Protein AF-A0AAD4KS57-F1 (afdb_monomer_lite)

Foldseek 3Di:
DVVVVCCVPVVVVLVVLCVVDPALSLQSSLQVVLVVLVCQQPLLVQCVVVCVPPHDVVSVVVVVVVVVVVVVVVVVPDDPPPPPPPPPDPVVVPPPVLVVDPVSVVVVVVVVVVVVVVVVCLVCVLVVVCVVDVPDPCSSCPSSVVSVVSSVCSNVVSVVVSVVVD

InterPro domains:
  IPR011701 Major facilitator superfamily [PF07690] (2-163)
  IPR036259 MFS transporter superfamily [G3DSA:1.20.1250.20] (1-165)
  IPR036259 MFS transporter superfamily [SSF103473] (2-162)
  IPR050327 Proton-linked Monocarboxylate Transporter [PTHR11360] (2-163)

Secondary structure (DSSP, 8-state):
-HHHHHHHHHHHHHHHHHHH-SSSHHHHHHHHHHHHHHHHHHHHHHHHHHHHHH-HHHHHHHHHHHHHHHHHHHHHH------------GGGG--GGGGG-HHHHHHHHHHHHHHHHHHHHHHHHHHHHHHH-TT-TTHHHHHHHHHHHHHHHHHHHHHHHHHTT-

Structure (mmCIF, N/CA/C/O backbone):
data_AF-A0AAD4KS57-F1
#
_entry.id   AF-A0AAD4KS57-F1
#
loop_
_atom_site.group_PDB
_atom_site.id
_atom_site.type_symbol
_atom_site.label_atom_id
_atom_site.label_alt_id
_atom_site.label_comp_id
_atom_site.label_asym_id
_atom_site.label_entity_id
_atom_site.label_seq_id
_atom_site.pdbx_PDB_ins_code
_atom_site.Cartn_x
_atom_site.Cartn_y
_atom_site.Cartn_z
_atom_site.occupancy
_atom_site.B_iso_or_equiv
_atom_site.auth_seq_id
_atom_site.auth_comp_id
_atom_site.auth_asym_id
_atom_site.auth_atom_id
_atom_site.pdbx_PDB_model_num
ATOM 1 N N . MET A 1 1 ? 14.702 -1.632 7.071 1.00 52.94 1 MET A N 1
ATOM 2 C CA . MET A 1 1 ? 14.379 -0.189 7.186 1.00 52.94 1 MET A CA 1
ATOM 3 C C . MET A 1 1 ? 13.018 0.159 6.581 1.00 52.94 1 MET A C 1
ATOM 5 O O . MET A 1 1 ? 12.214 0.732 7.298 1.00 52.94 1 MET A O 1
ATOM 9 N N . LEU A 1 2 ? 12.698 -0.265 5.347 1.00 64.88 2 LEU A N 1
ATOM 10 C CA . LEU A 1 2 ? 11.391 0.003 4.708 1.00 64.88 2 LEU A CA 1
ATOM 11 C C . LEU A 1 2 ? 10.165 -0.539 5.476 1.00 64.88 2 LEU A C 1
ATOM 13 O O . LEU A 1 2 ? 9.140 0.131 5.559 1.00 64.88 2 LEU A O 1
ATOM 17 N N . GLY A 1 3 ? 10.264 -1.726 6.084 1.00 67.38 3 GLY A N 1
ATOM 18 C CA . GLY A 1 3 ? 9.147 -2.303 6.847 1.00 67.38 3 GLY A CA 1
ATOM 19 C C . GLY A 1 3 ? 8.769 -1.477 8.082 1.00 67.38 3 GLY A C 1
ATOM 20 O O . GLY A 1 3 ? 7.591 -1.271 8.357 1.00 67.38 3 GLY A O 1
ATOM 21 N N . LEU A 1 4 ? 9.770 -0.930 8.780 1.00 69.38 4 LEU A N 1
ATOM 22 C CA . LEU A 1 4 ? 9.554 -0.120 9.979 1.00 69.38 4 LEU A CA 1
ATOM 23 C C . LEU A 1 4 ? 8.914 1.232 9.629 1.00 69.38 4 LEU A C 1
ATOM 25 O O . LEU A 1 4 ? 8.012 1.685 10.324 1.00 69.38 4 LEU A O 1
ATOM 29 N N . THR A 1 5 ? 9.316 1.844 8.510 1.00 69.25 5 THR A N 1
ATOM 30 C CA . THR A 1 5 ? 8.716 3.101 8.034 1.00 69.25 5 THR A CA 1
ATOM 31 C C . THR A 1 5 ? 7.260 2.932 7.607 1.00 69.25 5 THR A C 1
ATOM 33 O O . THR A 1 5 ? 6.439 3.799 7.900 1.00 69.25 5 THR A O 1
ATOM 36 N N . VAL A 1 6 ? 6.909 1.814 6.961 1.00 70.81 6 VAL A N 1
ATOM 37 C CA . VAL A 1 6 ? 5.517 1.546 6.562 1.00 70.81 6 VAL A CA 1
ATOM 38 C C . VAL A 1 6 ? 4.652 1.269 7.792 1.00 70.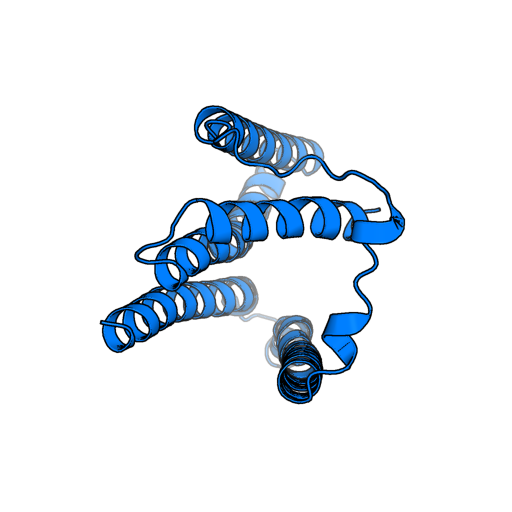81 6 VAL A C 1
ATOM 40 O O . VAL A 1 6 ? 3.579 1.857 7.918 1.00 70.81 6 VAL A O 1
ATOM 43 N N . ALA A 1 7 ? 5.135 0.456 8.737 1.00 68.94 7 ALA A N 1
ATOM 44 C CA . ALA A 1 7 ? 4.408 0.160 9.970 1.00 68.94 7 ALA A CA 1
ATOM 45 C C . ALA A 1 7 ? 4.148 1.428 10.803 1.00 68.94 7 ALA A C 1
ATOM 47 O O . ALA A 1 7 ? 3.007 1.710 11.172 1.00 68.94 7 ALA A O 1
ATOM 48 N N . CYS A 1 8 ? 5.184 2.240 11.031 1.00 70.69 8 CYS A N 1
ATOM 49 C CA . CYS A 1 8 ? 5.063 3.474 11.805 1.00 70.69 8 CYS A CA 1
ATOM 50 C C . CYS A 1 8 ? 4.265 4.570 11.085 1.00 70.69 8 CYS A C 1
ATOM 52 O O . CYS A 1 8 ? 3.762 5.466 11.750 1.00 70.69 8 CYS A O 1
ATOM 54 N N . GLY A 1 9 ? 4.140 4.529 9.754 1.00 68.94 9 GLY A N 1
ATOM 55 C CA . GLY A 1 9 ? 3.383 5.522 8.987 1.00 68.94 9 GLY A CA 1
ATOM 56 C C . GLY A 1 9 ? 1.899 5.180 8.834 1.00 68.94 9 GLY A C 1
ATOM 57 O O . GLY A 1 9 ? 1.035 6.031 9.042 1.00 68.94 9 GLY A O 1
ATOM 58 N N . VAL A 1 10 ? 1.588 3.929 8.489 1.00 72.00 10 VAL A N 1
ATOM 59 C CA . VAL A 1 10 ? 0.218 3.503 8.152 1.00 72.00 10 VAL A CA 1
ATOM 60 C C . VAL A 1 10 ? -0.641 3.317 9.405 1.00 72.00 10 VAL A C 1
ATOM 62 O O . VAL A 1 10 ? -1.812 3.703 9.419 1.00 72.00 10 VAL A O 1
ATOM 65 N N . GLN A 1 11 ? -0.064 2.787 10.486 1.00 70.50 11 GLN A N 1
ATOM 66 C CA . GLN A 1 11 ? -0.797 2.512 11.724 1.00 70.50 11 GLN A CA 1
ATOM 67 C C . GLN A 1 11 ? -1.378 3.773 12.404 1.00 70.50 11 GLN A C 1
ATOM 69 O O . GLN A 1 11 ? -2.568 3.769 12.750 1.00 70.50 11 GLN A O 1
ATOM 74 N N . PRO A 1 12 ? -0.625 4.880 12.589 1.00 69.00 12 PRO A N 1
ATOM 75 C CA . PRO A 1 12 ? -1.198 6.100 13.153 1.00 69.00 12 PRO A CA 1
ATOM 76 C C . PRO A 1 12 ? -2.219 6.747 12.212 1.00 69.00 12 PRO A C 1
ATOM 78 O O . PRO A 1 12 ? -3.224 7.274 12.681 1.00 69.00 12 PRO A O 1
ATOM 81 N N . ALA A 1 13 ? -2.027 6.660 10.892 1.00 68.38 13 ALA A N 1
ATOM 82 C CA . ALA A 1 13 ? -2.973 7.223 9.931 1.00 68.38 13 ALA A CA 1
ATOM 83 C C . ALA A 1 13 ? -4.363 6.572 10.059 1.00 68.38 13 ALA A C 1
ATOM 85 O O . ALA A 1 13 ? -5.365 7.273 10.209 1.00 68.38 13 ALA A O 1
ATOM 86 N N . LEU A 1 14 ? -4.423 5.235 10.093 1.00 67.25 14 LEU A N 1
ATOM 87 C CA . LEU A 1 14 ? -5.681 4.494 10.247 1.00 67.25 14 LEU A CA 1
ATOM 88 C C . LEU A 1 14 ? -6.358 4.759 11.600 1.00 67.25 14 LEU A C 1
ATOM 90 O O . LEU A 1 14 ? -7.579 4.922 11.671 1.00 67.25 14 LEU A O 1
ATOM 94 N N . THR A 1 15 ? -5.577 4.855 12.679 1.00 66.75 15 THR A N 1
ATOM 95 C CA . THR A 1 15 ? -6.123 5.108 14.023 1.00 66.75 15 THR A CA 1
ATOM 96 C C . THR A 1 15 ? -6.659 6.530 14.191 1.00 66.75 15 THR A C 1
ATOM 98 O O . THR A 1 15 ? -7.679 6.715 14.862 1.00 66.75 15 THR A O 1
ATOM 101 N N . ILE A 1 16 ? -6.045 7.534 13.557 1.00 70.12 16 ILE A N 1
ATOM 102 C CA . ILE A 1 16 ? -6.550 8.916 13.562 1.00 70.12 16 ILE A CA 1
ATOM 103 C C . ILE A 1 16 ? -7.897 9.002 12.831 1.00 70.12 16 ILE A C 1
ATOM 105 O O . ILE A 1 16 ? -8.818 9.639 13.339 1.00 70.12 16 ILE A O 1
ATOM 109 N N . ILE A 1 17 ? -8.062 8.313 11.698 1.00 65.75 17 ILE A N 1
ATOM 110 C CA . ILE A 1 17 ? -9.316 8.324 10.919 1.00 65.75 17 ILE A CA 1
ATOM 111 C C . ILE A 1 17 ? -10.466 7.697 11.707 1.00 65.75 17 ILE A C 1
ATOM 113 O O . ILE A 1 17 ? -11.543 8.292 11.795 1.00 65.75 17 ILE A O 1
ATOM 117 N N . GLY A 1 18 ? -10.227 6.546 12.346 1.00 61.31 18 GLY A N 1
ATOM 118 C CA . GLY A 1 18 ? -11.232 5.894 13.194 1.00 61.31 18 GLY A CA 1
ATOM 119 C C . GLY A 1 18 ? -11.665 6.747 14.397 1.00 61.31 18 GLY A C 1
ATOM 120 O O . GLY A 1 18 ? -12.790 6.615 14.891 1.00 61.31 18 GLY A O 1
ATOM 121 N N . ARG A 1 19 ? -10.793 7.655 14.859 1.00 65.19 19 ARG A N 1
ATOM 122 C CA . ARG A 1 19 ? -11.099 8.620 15.926 1.00 65.19 19 ARG A CA 1
ATOM 123 C C . ARG A 1 19 ? -11.823 9.864 15.410 1.00 65.19 19 ARG A C 1
ATOM 125 O O . ARG A 1 19 ? -12.745 10.323 16.083 1.00 65.19 19 ARG A O 1
ATOM 132 N N . LEU A 1 20 ? -11.414 10.402 14.259 1.00 65.94 20 LEU A N 1
ATOM 133 C CA . LEU A 1 20 ? -11.906 11.677 13.730 1.00 65.94 20 LEU A CA 1
ATOM 134 C C . LEU A 1 20 ? -13.325 11.568 13.158 1.00 65.94 20 LEU A C 1
ATOM 136 O O . LEU A 1 20 ? -14.140 12.464 13.365 1.00 65.94 20 LEU A O 1
ATOM 140 N N . PHE A 1 21 ? -13.647 10.456 12.499 1.00 63.34 21 PHE A N 1
ATOM 141 C CA . PHE A 1 21 ? -14.980 10.211 11.955 1.00 63.34 21 PHE A CA 1
ATOM 142 C C . PHE A 1 21 ? -15.735 9.271 12.899 1.00 63.34 21 PHE A C 1
ATOM 144 O O . PHE A 1 21 ? -15.323 8.136 13.105 1.00 63.34 21 PHE A O 1
ATOM 151 N N . LYS A 1 22 ? -16.817 9.738 13.538 1.00 62.41 22 LYS A N 1
ATOM 152 C CA . LYS A 1 22 ? -17.744 8.871 14.301 1.00 62.41 22 LYS A CA 1
ATOM 153 C C . LYS A 1 22 ? -18.892 8.359 13.430 1.00 62.41 22 LYS A C 1
ATOM 155 O O . LYS A 1 22 ? -19.279 7.206 13.566 1.00 62.41 22 LYS A O 1
ATOM 160 N N . HIS A 1 23 ? -19.361 9.195 12.508 1.00 58.16 23 HIS A N 1
ATOM 161 C CA . HIS A 1 23 ? -20.331 8.864 11.468 1.00 58.16 23 HIS A CA 1
ATOM 162 C C . HIS A 1 23 ? -19.567 8.525 10.177 1.00 58.16 23 HIS A C 1
ATOM 164 O O . HIS A 1 23 ? -18.615 9.233 9.842 1.00 58.16 23 HIS A O 1
ATOM 170 N N . ARG A 1 24 ? -19.949 7.466 9.455 1.00 70.06 24 ARG A N 1
ATOM 171 C CA . ARG A 1 24 ? -19.304 7.048 8.192 1.00 70.06 24 ARG A CA 1
ATOM 172 C C . ARG A 1 24 ? -17.861 6.535 8.286 1.00 70.06 24 ARG A C 1
ATOM 174 O O . ARG A 1 24 ? -17.038 6.741 7.393 1.00 70.06 24 ARG A O 1
ATOM 181 N N . ARG A 1 25 ? -17.541 5.834 9.380 1.00 71.38 25 ARG A N 1
ATOM 182 C CA . ARG A 1 25 ? -16.194 5.302 9.695 1.00 71.38 25 ARG A CA 1
ATOM 183 C C . ARG A 1 25 ? -15.632 4.353 8.643 1.00 71.38 25 ARG A C 1
ATOM 185 O O . ARG A 1 25 ? -14.450 4.447 8.302 1.00 71.38 25 ARG A O 1
ATOM 192 N N . ALA A 1 26 ? -16.470 3.440 8.153 1.00 71.94 26 ALA A N 1
ATOM 193 C CA . ALA A 1 26 ? -16.066 2.435 7.175 1.00 71.94 26 ALA A CA 1
ATOM 194 C C . ALA A 1 26 ? -15.717 3.091 5.830 1.00 71.94 26 ALA A C 1
ATOM 196 O O . ALA A 1 26 ? -14.680 2.783 5.246 1.00 71.94 26 ALA A O 1
ATOM 197 N N . LEU A 1 27 ? -16.512 4.077 5.402 1.00 72.50 27 LEU A N 1
ATOM 198 C CA . LEU A 1 27 ? -16.268 4.868 4.195 1.00 72.50 27 LEU A CA 1
ATOM 199 C C . LEU A 1 27 ? -14.979 5.690 4.269 1.00 72.50 27 LEU A C 1
ATOM 201 O O . LEU A 1 27 ? -14.167 5.633 3.347 1.00 72.50 27 LEU A O 1
ATOM 205 N N . ALA A 1 28 ? -14.755 6.421 5.366 1.00 75.69 28 ALA A N 1
ATOM 206 C CA . ALA A 1 28 ? -13.545 7.231 5.531 1.00 75.69 28 ALA A CA 1
ATOM 207 C C . ALA A 1 28 ? -12.272 6.364 5.531 1.00 75.69 28 ALA A C 1
ATOM 209 O O . ALA A 1 28 ? -11.292 6.682 4.855 1.00 75.69 28 ALA A O 1
ATOM 210 N N . THR A 1 29 ? -12.308 5.230 6.236 1.00 77.69 29 THR A N 1
ATOM 211 C CA . THR A 1 29 ? -11.202 4.259 6.250 1.00 77.69 29 THR A CA 1
ATOM 212 C C . THR A 1 29 ? -10.983 3.641 4.868 1.00 77.69 29 THR A C 1
ATOM 214 O O . THR A 1 29 ? -9.843 3.546 4.413 1.00 77.69 29 THR A O 1
ATOM 217 N N . GLY A 1 30 ? -12.062 3.274 4.168 1.00 75.50 30 GLY A N 1
ATOM 218 C CA . GLY A 1 30 ? -12.013 2.731 2.810 1.00 75.50 30 GLY A CA 1
ATOM 219 C C . GLY A 1 30 ? -11.416 3.711 1.798 1.00 75.50 30 GLY A C 1
ATOM 220 O O . GLY A 1 30 ? -10.606 3.310 0.961 1.00 75.50 30 GLY A O 1
ATOM 221 N N . LEU A 1 31 ? -11.735 5.003 1.909 1.00 77.31 31 LEU A N 1
ATOM 222 C CA . LEU A 1 31 ? -11.210 6.048 1.027 1.00 77.31 31 LEU A CA 1
ATOM 223 C C . LEU A 1 31 ? -9.707 6.276 1.237 1.00 77.31 31 LEU A C 1
ATOM 225 O O . LEU A 1 31 ? -8.952 6.358 0.268 1.00 77.31 31 LEU A O 1
ATOM 229 N N . VAL A 1 32 ? -9.238 6.283 2.487 1.00 77.69 32 VAL A N 1
ATOM 230 C CA . VAL A 1 32 ? -7.796 6.389 2.766 1.00 77.69 32 VAL A CA 1
ATOM 231 C C . VAL A 1 32 ? -7.045 5.127 2.346 1.00 77.69 32 VAL A C 1
ATOM 233 O O . VAL A 1 32 ? -5.991 5.223 1.715 1.00 77.69 32 VAL A O 1
ATOM 236 N N . ALA A 1 33 ? -7.602 3.942 2.604 1.00 76.19 33 ALA A N 1
ATOM 237 C CA . ALA A 1 33 ? -7.024 2.690 2.122 1.00 76.19 33 ALA A CA 1
ATOM 238 C C . ALA A 1 33 ? -6.968 2.640 0.582 1.00 76.19 33 ALA A C 1
ATOM 240 O O . ALA A 1 33 ? -6.028 2.084 0.013 1.00 76.19 33 ALA A O 1
ATOM 241 N N . SER A 1 34 ? -7.932 3.251 -0.108 1.00 79.56 34 SER A N 1
ATOM 242 C CA . SER A 1 34 ? -7.938 3.365 -1.573 1.00 79.56 34 SER A CA 1
ATOM 243 C C . SER A 1 34 ? -6.782 4.221 -2.099 1.00 79.56 34 SER A C 1
ATOM 245 O O . SER A 1 34 ? -6.219 3.900 -3.143 1.00 79.56 34 SER A O 1
ATOM 247 N N . GLY A 1 35 ? -6.343 5.239 -1.350 1.00 77.44 35 GLY A N 1
ATOM 248 C CA . GLY A 1 35 ? -5.161 6.036 -1.698 1.00 77.44 35 GLY A CA 1
ATOM 249 C C . GLY A 1 35 ? -3.882 5.200 -1.832 1.00 77.44 35 GLY A C 1
ATOM 250 O O . GLY A 1 35 ? -3.088 5.425 -2.744 1.00 77.44 35 GLY A O 1
ATOM 251 N N . SER A 1 36 ? -3.715 4.173 -0.989 1.00 79.25 36 SER A N 1
ATOM 252 C CA . SER A 1 36 ? -2.583 3.238 -1.090 1.00 79.25 36 SER A CA 1
ATOM 253 C C . SER A 1 36 ? -2.627 2.416 -2.384 1.00 79.25 36 SER A C 1
ATOM 255 O O . SER A 1 36 ? -1.600 2.273 -3.047 1.00 79.25 36 SER A O 1
ATOM 257 N N . SER A 1 37 ? -3.810 1.942 -2.787 1.00 79.81 37 SER A N 1
ATOM 258 C CA . SER A 1 37 ? -3.988 1.221 -4.054 1.00 79.81 37 SER A CA 1
ATOM 259 C C . SER A 1 37 ? -3.754 2.128 -5.263 1.00 79.81 37 SER A C 1
ATOM 261 O O . SER A 1 37 ? -3.062 1.724 -6.192 1.00 79.81 37 SER A O 1
ATOM 263 N N . ALA A 1 38 ? -4.248 3.370 -5.234 1.00 78.38 38 ALA A N 1
ATOM 264 C CA . ALA A 1 38 ? -4.005 4.347 -6.295 1.00 78.38 38 ALA A CA 1
ATOM 265 C C . ALA A 1 38 ? -2.507 4.663 -6.457 1.00 78.38 38 ALA A C 1
ATOM 267 O O . ALA A 1 38 ? -2.007 4.714 -7.580 1.00 78.38 38 ALA A O 1
ATOM 268 N N . GLY A 1 39 ? -1.767 4.792 -5.349 1.00 74.75 39 GLY A N 1
ATOM 269 C CA . GLY A 1 39 ? -0.307 4.922 -5.376 1.00 74.75 39 GLY A CA 1
ATOM 270 C C . GLY A 1 39 ? 0.381 3.693 -5.979 1.00 74.75 39 GLY A C 1
ATOM 271 O O . GLY A 1 39 ? 1.272 3.839 -6.815 1.00 74.75 39 GLY A O 1
ATOM 272 N N . GLY A 1 40 ? -0.079 2.488 -5.628 1.00 73.31 40 GLY A N 1
ATOM 273 C CA . GLY A 1 40 ? 0.418 1.227 -6.189 1.00 73.31 40 GLY A CA 1
ATOM 274 C C . GLY A 1 40 ? 0.228 1.093 -7.704 1.00 73.31 40 GLY A C 1
ATOM 275 O O . GLY A 1 40 ? 1.015 0.414 -8.351 1.00 73.31 40 GLY A O 1
ATOM 276 N N . VAL A 1 41 ? -0.763 1.775 -8.286 1.00 76.12 41 VAL A N 1
ATOM 277 C CA . VAL A 1 41 ? -0.930 1.886 -9.747 1.00 76.12 41 VAL A CA 1
ATOM 278 C C . VAL A 1 41 ? -0.078 3.016 -10.327 1.00 76.12 41 VAL A C 1
ATOM 280 O O . VAL A 1 41 ? 0.607 2.838 -11.334 1.00 76.12 41 VAL A O 1
ATOM 283 N N . GLY A 1 42 ? -0.120 4.190 -9.695 1.00 77.12 42 GLY A N 1
ATOM 284 C CA . GLY A 1 42 ? 0.479 5.412 -10.224 1.00 77.12 42 GLY A CA 1
ATOM 285 C C . GLY A 1 42 ? 2.006 5.388 -10.242 1.00 77.12 42 GLY A C 1
ATOM 286 O O . GLY A 1 42 ? 2.606 5.764 -11.249 1.00 77.12 42 GLY A O 1
ATOM 287 N N . PHE A 1 43 ? 2.649 4.920 -9.166 1.00 77.38 43 PHE A N 1
ATOM 288 C CA . PHE A 1 43 ? 4.111 4.933 -9.067 1.00 77.38 43 PHE A CA 1
ATOM 289 C C . PHE A 1 43 ? 4.787 4.016 -10.102 1.00 77.38 43 PHE A C 1
ATOM 291 O O . PHE A 1 43 ? 5.658 4.516 -10.814 1.00 77.38 43 PHE A O 1
ATOM 298 N N . PRO A 1 44 ? 4.404 2.734 -10.277 1.00 71.81 44 PRO A N 1
ATOM 299 C CA . PRO A 1 44 ? 5.047 1.863 -11.263 1.00 71.81 44 PRO A CA 1
ATOM 300 C C . PRO A 1 44 ? 4.893 2.361 -12.703 1.00 71.81 44 PRO A C 1
ATOM 302 O O . PRO A 1 44 ? 5.860 2.335 -13.462 1.00 71.81 44 PRO A O 1
ATOM 305 N N . ILE A 1 45 ? 3.715 2.882 -13.070 1.00 75.69 45 ILE A N 1
ATOM 306 C CA . ILE A 1 45 ? 3.470 3.455 -14.404 1.00 75.69 45 ILE A CA 1
ATOM 307 C C . ILE A 1 45 ? 4.323 4.709 -14.611 1.00 75.69 45 ILE A C 1
ATOM 309 O O . ILE A 1 45 ? 4.966 4.855 -15.654 1.00 75.69 45 ILE A O 1
ATOM 313 N N . MET A 1 46 ? 4.369 5.592 -13.609 1.00 79.50 46 MET A N 1
ATOM 314 C CA . MET A 1 46 ? 5.214 6.781 -13.643 1.00 79.50 46 MET A CA 1
ATOM 315 C C . MET A 1 46 ? 6.680 6.387 -13.837 1.00 79.50 46 MET A C 1
ATOM 317 O O . MET A 1 46 ? 7.306 6.882 -14.766 1.00 79.50 46 MET A O 1
ATOM 321 N N . PHE A 1 47 ? 7.216 5.456 -13.043 1.00 78.69 47 PHE A N 1
ATOM 322 C CA . PHE A 1 47 ? 8.596 4.984 -13.190 1.00 78.69 47 PHE A CA 1
ATOM 323 C C . PHE A 1 47 ? 8.848 4.328 -14.553 1.00 78.69 47 PHE A C 1
ATOM 325 O O . PHE A 1 47 ? 9.842 4.654 -15.197 1.00 78.69 47 PHE A O 1
ATOM 332 N N . SER A 1 48 ? 7.939 3.481 -15.042 1.00 74.75 48 SER A N 1
ATOM 333 C CA . SER A 1 48 ? 8.066 2.824 -16.351 1.00 74.75 48 SER A CA 1
ATOM 334 C C . SER A 1 48 ? 8.185 3.828 -17.509 1.00 74.75 48 SER A C 1
ATOM 336 O O . SER A 1 48 ? 8.923 3.587 -18.463 1.00 74.75 48 SER A O 1
ATOM 338 N N . LYS A 1 49 ? 7.517 4.986 -17.412 1.00 79.25 49 LYS A N 1
ATOM 339 C CA . LYS A 1 49 ? 7.575 6.053 -18.424 1.00 79.25 49 LYS A CA 1
ATOM 340 C C . LYS A 1 49 ? 8.703 7.065 -18.194 1.00 79.25 49 LYS A C 1
ATOM 342 O O . LYS A 1 49 ? 9.267 7.552 -19.167 1.00 79.25 49 LYS A O 1
ATOM 347 N N . LEU A 1 50 ? 9.046 7.383 -16.942 1.00 78.62 50 LEU A N 1
ATOM 348 C CA . LEU A 1 50 ? 10.063 8.395 -16.614 1.00 78.62 50 LEU A CA 1
ATOM 349 C C . LEU A 1 50 ? 11.492 7.854 -16.689 1.00 78.62 50 LEU A C 1
ATOM 351 O O . LEU A 1 50 ? 12.385 8.572 -17.130 1.00 78.62 50 LEU A O 1
ATOM 355 N N . VAL A 1 51 ? 11.727 6.601 -16.288 1.00 82.62 51 VAL A N 1
ATOM 356 C CA . VAL A 1 51 ? 13.064 5.986 -16.324 1.00 82.62 51 VAL A CA 1
ATOM 357 C C . VAL A 1 51 ? 13.720 6.059 -17.714 1.00 82.62 51 VAL A C 1
ATOM 359 O O . VAL A 1 51 ? 14.878 6.476 -17.758 1.00 82.62 51 VAL A O 1
ATOM 362 N N . PRO A 1 52 ? 13.039 5.746 -18.839 1.00 80.94 52 PRO A N 1
ATOM 363 C CA . PRO A 1 52 ? 13.657 5.850 -20.163 1.00 80.94 52 PRO A CA 1
ATOM 364 C C . PRO A 1 52 ? 13.87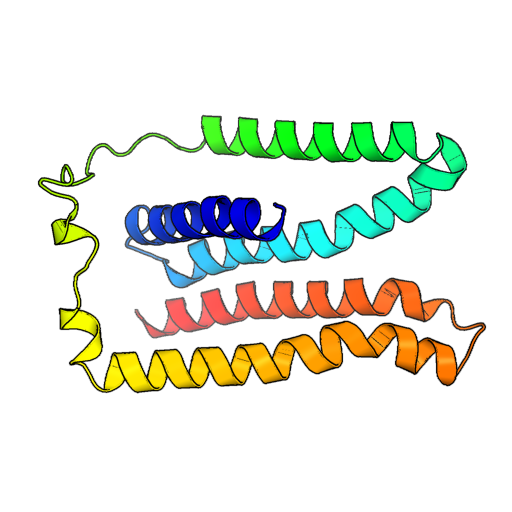7 7.295 -20.645 1.00 80.94 52 PRO A C 1
ATOM 366 O O . PRO A 1 52 ? 14.691 7.503 -21.537 1.00 80.94 52 PRO A O 1
ATOM 369 N N . LEU A 1 53 ? 13.180 8.289 -20.078 1.00 80.12 53 LEU A N 1
ATOM 370 C CA . LEU A 1 53 ? 13.254 9.690 -20.521 1.00 80.12 53 LEU A CA 1
ATOM 371 C C . LEU A 1 53 ? 14.302 10.512 -19.760 1.00 80.12 53 LEU A C 1
ATOM 373 O O . LEU A 1 53 ? 15.015 11.307 -20.363 1.00 80.12 53 LEU A O 1
ATOM 377 N N . VAL A 1 54 ? 14.378 10.352 -18.436 1.00 81.50 54 VAL A N 1
ATOM 378 C CA . VAL A 1 54 ? 15.209 11.204 -17.556 1.00 81.50 54 VAL A CA 1
ATOM 379 C C . VAL A 1 54 ? 16.257 10.423 -16.757 1.00 81.50 54 VAL A C 1
ATOM 381 O O . VAL A 1 54 ? 17.056 11.012 -16.028 1.00 81.50 54 VAL A O 1
ATOM 384 N N . GLY A 1 55 ? 16.276 9.095 -16.892 1.00 81.88 55 GLY A N 1
ATOM 385 C CA . GLY A 1 55 ? 17.173 8.209 -16.160 1.00 81.88 55 GLY A CA 1
ATOM 386 C C . GLY A 1 55 ? 16.687 7.870 -14.746 1.00 81.88 55 GLY A C 1
ATOM 387 O O . GLY A 1 55 ? 15.861 8.555 -14.137 1.00 81.88 55 GLY A O 1
ATOM 388 N N . PHE A 1 56 ? 17.233 6.781 -14.200 1.00 80.00 56 PHE A N 1
ATOM 389 C CA . PHE A 1 56 ? 16.810 6.190 -12.924 1.00 80.00 56 PHE A CA 1
ATOM 390 C C . PHE A 1 56 ? 16.903 7.161 -11.732 1.00 80.00 56 PHE A C 1
ATOM 392 O O . PHE A 1 56 ? 15.977 7.257 -10.925 1.00 80.00 56 PHE A O 1
ATOM 399 N N . ALA A 1 57 ? 17.990 7.935 -11.644 1.00 83.00 57 ALA A N 1
ATOM 400 C CA . ALA A 1 57 ? 18.218 8.861 -10.535 1.00 83.00 57 ALA A CA 1
ATOM 401 C C . ALA A 1 57 ? 17.186 10.004 -10.489 1.00 83.00 57 ALA A C 1
ATOM 403 O O . ALA A 1 57 ? 16.712 10.367 -9.411 1.00 83.00 57 ALA A O 1
ATOM 404 N N . TRP A 1 58 ? 16.805 10.561 -11.643 1.00 82.94 58 TRP A N 1
ATOM 405 C CA . TRP A 1 58 ? 15.797 11.622 -11.710 1.00 82.94 58 TRP A CA 1
ATOM 406 C C . TRP A 1 58 ? 14.382 11.092 -11.503 1.00 82.94 58 TRP A C 1
ATOM 408 O O . TRP A 1 58 ? 13.600 11.738 -10.807 1.00 82.94 58 TRP A O 1
ATOM 418 N N . ALA A 1 59 ? 14.075 9.892 -12.004 1.00 81.06 59 ALA A N 1
ATOM 419 C CA . ALA A 1 59 ? 12.796 9.241 -11.736 1.00 81.06 59 ALA A CA 1
ATOM 420 C C . ALA A 1 59 ? 12.562 9.048 -10.224 1.00 81.06 59 ALA A C 1
ATOM 422 O O . ALA A 1 59 ? 11.481 9.354 -9.715 1.00 81.06 59 ALA A O 1
ATOM 423 N N . LEU A 1 60 ? 13.599 8.636 -9.482 1.00 82.38 60 LEU A N 1
ATOM 424 C CA . LEU A 1 60 ? 13.532 8.510 -8.021 1.00 82.38 60 LEU A CA 1
ATOM 425 C C . LEU A 1 60 ? 13.272 9.851 -7.327 1.00 82.38 60 LEU A C 1
ATOM 427 O O . LEU A 1 60 ? 12.430 9.919 -6.430 1.00 82.38 60 LEU A O 1
ATOM 431 N N . ARG A 1 61 ? 13.943 10.931 -7.753 1.00 85.19 61 ARG A N 1
ATOM 432 C CA . ARG A 1 61 ? 13.728 12.278 -7.190 1.00 85.19 61 ARG A CA 1
ATOM 433 C C . ARG A 1 61 ? 12.288 12.747 -7.374 1.00 85.19 61 ARG A C 1
ATOM 435 O O . ARG A 1 61 ? 11.708 13.265 -6.424 1.00 85.19 61 ARG A O 1
ATOM 442 N N . VAL A 1 62 ? 11.699 12.526 -8.551 1.00 82.62 62 VAL A N 1
ATOM 443 C CA . VAL A 1 62 ? 10.293 12.872 -8.826 1.00 82.62 62 VAL A CA 1
ATOM 444 C C . VAL A 1 62 ? 9.344 12.085 -7.914 1.00 82.62 62 VAL A C 1
ATOM 446 O O . VAL A 1 62 ? 8.436 12.675 -7.327 1.00 82.62 62 VAL A O 1
ATOM 449 N N . GLY A 1 63 ? 9.587 10.786 -7.712 1.00 81.69 63 GLY A N 1
ATOM 450 C CA . GLY A 1 63 ? 8.786 9.962 -6.797 1.00 81.69 63 GLY A CA 1
ATOM 451 C C . GLY A 1 63 ? 8.853 10.419 -5.335 1.00 81.69 63 GLY A C 1
ATOM 452 O O . GLY A 1 63 ? 7.826 10.490 -4.650 1.00 81.69 63 GLY A O 1
ATOM 453 N N . VAL A 1 64 ? 10.043 10.799 -4.863 1.00 82.06 64 VAL A N 1
ATOM 454 C CA . VAL A 1 64 ? 10.224 11.368 -3.518 1.00 82.06 64 VAL A CA 1
ATOM 455 C C . VAL A 1 64 ? 9.520 12.722 -3.398 1.00 82.06 64 VAL A C 1
ATOM 457 O O . VAL A 1 64 ? 8.835 12.961 -2.405 1.00 82.06 64 VAL A O 1
ATOM 460 N N . LEU A 1 65 ? 9.617 13.586 -4.413 1.00 85.00 65 LEU A N 1
ATOM 461 C CA . LEU A 1 65 ? 8.968 14.899 -4.407 1.00 85.00 65 LEU A CA 1
ATOM 462 C C . LEU A 1 65 ? 7.437 14.776 -4.335 1.00 85.00 65 LEU A C 1
ATOM 464 O O . LEU A 1 65 ? 6.806 15.444 -3.517 1.00 85.00 65 LEU A O 1
ATOM 468 N N . ALA A 1 66 ? 6.850 13.868 -5.121 1.00 82.00 66 ALA A N 1
ATOM 469 C CA . ALA A 1 66 ? 5.416 13.573 -5.083 1.00 82.00 66 ALA A CA 1
ATOM 470 C C . ALA A 1 66 ? 4.969 13.075 -3.697 1.00 82.00 66 ALA A C 1
ATOM 472 O O . ALA A 1 66 ? 3.944 13.510 -3.166 1.00 82.00 66 ALA A O 1
ATOM 473 N N . SER A 1 67 ? 5.783 12.222 -3.070 1.00 79.50 67 SER A N 1
ATOM 474 C CA . SER A 1 67 ? 5.531 11.737 -1.711 1.00 79.50 67 SER A CA 1
ATOM 475 C C . SER A 1 67 ? 5.576 12.882 -0.691 1.00 79.50 67 SER A C 1
ATOM 477 O O . SER A 1 67 ? 4.658 13.014 0.116 1.00 79.50 67 SER A O 1
ATOM 479 N N . ILE A 1 68 ? 6.572 13.774 -0.760 1.00 82.94 68 ILE A N 1
ATOM 480 C CA . ILE A 1 68 ? 6.682 14.945 0.131 1.00 82.94 68 ILE A CA 1
ATOM 481 C C . ILE A 1 68 ? 5.465 15.866 -0.005 1.00 82.94 68 ILE A C 1
ATOM 483 O O . ILE A 1 68 ? 4.920 16.306 1.009 1.00 82.94 68 ILE A O 1
ATOM 487 N N . VAL A 1 69 ? 5.010 16.134 -1.232 1.00 84.31 69 VAL A N 1
ATOM 488 C CA . VAL A 1 69 ? 3.807 16.944 -1.483 1.00 84.31 69 VAL A CA 1
ATOM 489 C C . VAL A 1 69 ? 2.581 16.297 -0.838 1.00 84.31 69 VAL A C 1
ATOM 491 O O . VAL A 1 69 ? 1.842 16.972 -0.123 1.00 84.31 69 VAL A O 1
ATOM 494 N N . SER A 1 70 ? 2.405 14.983 -1.004 1.00 78.94 70 SER A N 1
ATOM 495 C CA . SER A 1 70 ? 1.287 14.259 -0.384 1.00 78.94 70 SER A CA 1
ATOM 496 C C . SER A 1 70 ? 1.313 14.333 1.152 1.00 78.94 70 SER A C 1
ATOM 498 O O . SER A 1 70 ? 0.284 14.603 1.773 1.00 78.94 70 SER A O 1
ATOM 500 N N . TYR A 1 71 ? 2.495 14.212 1.770 1.00 78.12 71 TYR A N 1
ATOM 501 C CA . TYR A 1 71 ? 2.669 14.356 3.218 1.00 78.12 71 TYR A CA 1
ATOM 502 C C . TYR A 1 71 ? 2.411 15.786 3.701 1.00 78.12 71 TYR A C 1
ATOM 504 O O . TYR A 1 71 ? 1.795 15.970 4.749 1.00 78.12 71 TYR A O 1
ATOM 512 N 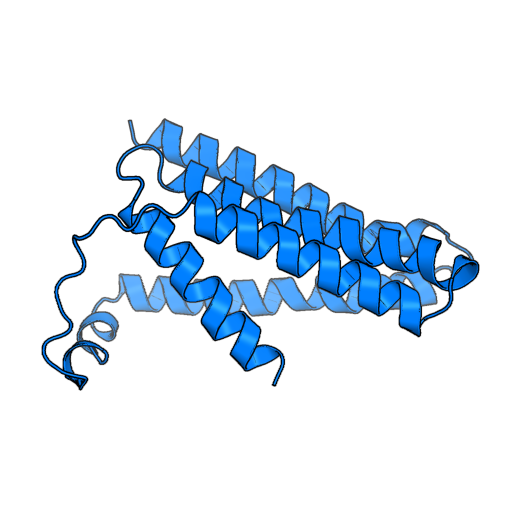N . LYS A 1 72 ? 2.840 16.806 2.949 1.00 79.94 72 LYS A N 1
ATOM 513 C CA . LYS A 1 72 ? 2.564 18.219 3.260 1.00 79.94 72 LYS A CA 1
ATOM 514 C C . LYS A 1 72 ? 1.067 18.517 3.223 1.00 79.94 72 LYS A C 1
ATOM 516 O O . LYS A 1 72 ? 0.561 19.159 4.138 1.00 79.94 72 LYS A O 1
ATOM 521 N N . ILE A 1 73 ? 0.356 18.010 2.216 1.00 79.69 73 ILE A N 1
ATOM 522 C CA . ILE A 1 73 ? -1.104 18.141 2.113 1.00 79.69 73 ILE A CA 1
ATOM 523 C C . ILE A 1 73 ? -1.780 17.438 3.297 1.00 79.69 73 ILE A C 1
ATOM 525 O O . ILE A 1 73 ? -2.620 18.038 3.965 1.00 79.69 73 ILE A O 1
ATOM 529 N N . ALA A 1 74 ? -1.370 16.206 3.617 1.00 72.25 74 ALA A N 1
ATOM 530 C CA . ALA A 1 74 ? -1.890 15.475 4.772 1.00 72.25 74 ALA A CA 1
ATOM 531 C C . ALA A 1 74 ? -1.644 16.227 6.092 1.00 72.25 74 ALA A C 1
ATOM 533 O O . ALA A 1 74 ? -2.543 16.313 6.929 1.00 72.25 74 ALA A O 1
ATOM 534 N N . TRP A 1 75 ? -0.462 16.825 6.257 1.00 75.56 75 TRP A N 1
ATOM 535 C CA . TRP A 1 75 ? -0.127 17.654 7.414 1.00 75.56 75 TRP A CA 1
ATOM 536 C C . TRP A 1 75 ? -1.017 18.900 7.509 1.00 75.56 75 TRP A C 1
ATOM 538 O O . TRP A 1 75 ? -1.521 19.208 8.583 1.00 75.56 75 TRP A O 1
ATOM 548 N N . CYS A 1 76 ? -1.267 19.590 6.393 1.00 72.75 76 CYS A N 1
ATOM 549 C CA . CYS A 1 76 ? -2.153 20.757 6.355 1.00 72.75 76 CYS A CA 1
ATOM 550 C C . CYS A 1 76 ? -3.619 20.411 6.659 1.00 72.75 76 CYS A C 1
ATOM 552 O O . CYS A 1 76 ? -4.319 21.208 7.283 1.00 72.75 76 CYS A O 1
ATOM 554 N N . ILE A 1 77 ? -4.091 19.240 6.222 1.00 71.00 77 ILE A N 1
ATOM 555 C CA . ILE A 1 77 ? -5.474 18.787 6.435 1.00 71.00 77 ILE A CA 1
ATOM 556 C C . ILE A 1 77 ? -5.678 18.262 7.860 1.00 71.00 77 ILE A C 1
ATOM 558 O O . ILE A 1 77 ? -6.766 18.404 8.422 1.00 71.00 77 ILE A O 1
ATOM 562 N N . THR A 1 78 ? -4.644 17.670 8.463 1.00 65.50 78 THR A N 1
ATOM 563 C CA . THR A 1 78 ? -4.716 17.129 9.823 1.00 65.50 78 THR A CA 1
ATOM 564 C C . THR A 1 78 ? -4.771 18.273 10.834 1.00 65.50 78 THR A C 1
ATOM 566 O O . THR A 1 78 ? -3.769 18.676 11.418 1.00 65.50 78 THR A O 1
ATOM 569 N N . ARG A 1 79 ? -5.970 18.807 11.079 1.00 55.59 79 ARG A N 1
ATOM 570 C CA . ARG A 1 79 ? -6.224 19.626 12.265 1.00 55.59 79 ARG A CA 1
ATOM 571 C C . ARG A 1 79 ? -6.154 18.718 13.485 1.00 55.59 79 ARG A C 1
ATOM 573 O O . ARG A 1 79 ? -6.960 17.799 13.626 1.00 55.59 79 ARG A O 1
ATOM 580 N N . THR A 1 80 ? -5.188 18.983 14.357 1.00 49.50 80 THR A N 1
ATOM 581 C CA . THR A 1 80 ? -5.020 18.328 15.655 1.00 49.50 80 THR A CA 1
ATOM 582 C C . THR A 1 80 ? -6.297 18.490 16.476 1.00 49.50 80 THR A C 1
ATOM 584 O O . THR A 1 80 ? -6.482 19.489 17.164 1.00 49.50 80 THR A O 1
ATOM 587 N N . ASN A 1 81 ? -7.212 17.523 16.406 1.00 48.72 81 ASN A N 1
ATOM 588 C CA . ASN A 1 81 ? -8.310 17.450 17.357 1.00 48.72 81 ASN A CA 1
ATOM 589 C C . ASN A 1 81 ? -7.694 16.998 18.689 1.00 48.72 81 ASN A C 1
ATOM 591 O O . ASN A 1 81 ? -7.328 15.832 18.857 1.00 48.72 81 ASN A O 1
ATOM 595 N N . GLN A 1 82 ? -7.477 17.962 19.586 1.00 46.31 82 GLN A N 1
ATOM 596 C CA . GLN A 1 82 ? -6.833 17.826 20.894 1.00 46.31 82 GLN A CA 1
ATOM 597 C C . GLN A 1 82 ? -7.696 17.031 21.888 1.00 46.31 82 GLN A C 1
ATOM 599 O O . GLN A 1 82 ? -8.072 17.518 22.945 1.00 46.31 82 GLN A O 1
ATOM 604 N N . ASN A 1 83 ? -8.007 15.779 21.567 1.00 46.84 83 ASN A N 1
ATOM 605 C CA . ASN A 1 83 ? -8.639 14.840 22.494 1.00 46.84 83 ASN A CA 1
ATOM 606 C C . ASN A 1 83 ? -7.834 13.538 22.594 1.00 46.84 83 ASN A C 1
ATOM 608 O O . ASN A 1 83 ? -8.381 12.445 22.740 1.00 46.84 83 ASN A O 1
ATOM 612 N N . SER A 1 84 ? -6.504 13.635 22.509 1.00 50.44 84 SER A N 1
ATOM 613 C CA . SER A 1 84 ? -5.654 12.534 22.950 1.00 50.44 84 SER A CA 1
ATOM 614 C C . SER A 1 84 ? -5.681 12.520 24.471 1.00 50.44 84 SER A C 1
ATOM 616 O O . SER A 1 84 ? -5.145 13.431 25.098 1.00 50.44 84 SER A O 1
ATOM 618 N N . LYS A 1 85 ? -6.264 11.476 25.075 1.00 51.47 85 LYS A N 1
ATOM 619 C CA . LYS A 1 85 ? -5.901 11.112 26.450 1.00 51.47 85 LYS A CA 1
ATOM 620 C C . LYS A 1 85 ? -4.372 11.062 26.483 1.00 51.47 85 LYS A C 1
ATOM 622 O O . LYS A 1 85 ? -3.775 10.331 25.692 1.00 51.47 85 LYS A O 1
ATOM 627 N N . GLN A 1 86 ? -3.748 11.910 27.297 1.00 49.25 86 GLN A N 1
ATOM 628 C CA . GLN A 1 86 ? -2.309 11.838 27.519 1.00 49.25 86 GLN A CA 1
ATOM 629 C C . GLN A 1 86 ? -2.005 10.419 27.996 1.00 49.25 86 GLN A C 1
ATOM 631 O O . GLN A 1 86 ? -2.624 9.948 28.950 1.00 49.25 86 GLN A O 1
ATOM 636 N N . LEU A 1 87 ? -1.116 9.725 27.285 1.00 52.69 87 LEU A N 1
ATOM 637 C CA . LEU A 1 87 ? -0.592 8.438 27.724 1.00 52.69 87 LEU A CA 1
ATOM 638 C C . LEU A 1 87 ? 0.091 8.683 29.069 1.00 52.69 87 LEU A C 1
ATOM 640 O O . LEU A 1 87 ? 1.098 9.388 29.125 1.00 52.69 87 LEU A O 1
ATOM 644 N N . LYS A 1 88 ? -0.501 8.179 30.156 1.00 55.53 88 LYS A N 1
ATOM 645 C CA . LYS A 1 88 ? 0.012 8.410 31.512 1.00 55.53 88 LYS A CA 1
ATOM 646 C C . LYS A 1 88 ? 1.207 7.504 31.822 1.00 55.53 88 LYS A C 1
ATOM 648 O O . LYS A 1 88 ? 1.998 7.839 32.695 1.00 55.53 88 LYS A O 1
ATOM 653 N N . SER A 1 89 ? 1.358 6.385 31.105 1.00 48.09 89 SER A N 1
ATOM 654 C CA . SER A 1 89 ? 2.480 5.451 31.245 1.00 48.09 89 SER A CA 1
ATOM 655 C C . SER A 1 89 ? 2.665 4.580 29.993 1.00 48.09 89 SER A C 1
ATOM 657 O O . SER A 1 89 ? 1.702 4.294 29.286 1.00 48.09 89 SER A O 1
ATOM 659 N N . LEU A 1 90 ? 3.891 4.097 29.748 1.00 58.19 90 LEU A N 1
ATOM 660 C CA . LEU A 1 90 ? 4.192 3.066 28.738 1.00 58.19 90 LEU A CA 1
ATOM 661 C C . LEU A 1 90 ? 3.481 1.730 29.030 1.00 58.19 90 LEU A C 1
ATOM 663 O O . LEU A 1 90 ? 3.315 0.917 28.126 1.00 58.19 90 LEU A O 1
ATOM 667 N N . ALA A 1 91 ? 3.025 1.516 30.269 1.00 56.34 91 ALA A N 1
ATOM 668 C CA . ALA A 1 91 ? 2.211 0.361 30.642 1.00 56.34 91 ALA A CA 1
ATOM 669 C C . ALA A 1 91 ? 0.808 0.388 30.000 1.00 56.34 91 ALA A C 1
ATOM 671 O O . ALA A 1 91 ? 0.284 -0.671 29.672 1.00 56.34 91 ALA A O 1
ATOM 672 N N . ASP A 1 92 ? 0.246 1.573 29.719 1.00 57.81 92 ASP A N 1
ATOM 673 C CA . ASP A 1 92 ? -1.039 1.712 29.005 1.00 57.81 92 ASP A CA 1
ATOM 674 C C . ASP A 1 92 ? -0.928 1.348 27.508 1.00 57.81 92 ASP A C 1
ATOM 676 O O . ASP A 1 92 ? -1.947 1.188 26.838 1.00 57.81 92 ASP A O 1
ATOM 680 N N . LEU A 1 93 ? 0.290 1.223 26.952 1.00 57.72 93 LEU A N 1
ATOM 681 C CA . LEU A 1 93 ? 0.489 0.698 25.592 1.00 57.72 93 LEU A CA 1
ATOM 682 C C . LEU A 1 93 ? 0.367 -0.830 25.529 1.00 57.72 93 LEU A C 1
ATOM 684 O O . LEU A 1 93 ? 0.023 -1.362 24.474 1.00 57.72 93 LEU A O 1
ATOM 688 N N . PHE A 1 94 ? 0.647 -1.530 26.631 1.00 58.66 94 PHE A N 1
ATOM 689 C CA . PHE A 1 94 ? 0.581 -2.988 26.719 1.00 58.66 94 PHE A CA 1
ATOM 690 C C . PHE A 1 94 ? -0.714 -3.428 27.407 1.00 58.66 94 PHE A C 1
ATOM 692 O O . PHE A 1 94 ? -0.701 -4.053 28.467 1.00 58.66 94 PHE A O 1
ATOM 699 N N . ASP A 1 95 ? -1.852 -3.135 26.776 1.00 64.75 95 ASP A N 1
ATOM 700 C CA . ASP A 1 95 ? -3.136 -3.692 27.201 1.00 64.75 95 ASP A CA 1
ATOM 701 C C . ASP A 1 95 ? -3.276 -5.146 26.715 1.00 64.75 95 ASP A C 1
ATOM 703 O O . ASP A 1 95 ? -3.891 -5.457 25.692 1.00 64.75 95 ASP A O 1
ATOM 707 N N . LEU A 1 96 ? -2.668 -6.067 27.468 1.00 63.44 96 LEU A N 1
ATOM 708 C CA . LEU A 1 96 ? -2.799 -7.515 27.265 1.00 63.44 96 LEU A CA 1
ATOM 709 C C . LEU A 1 96 ? -4.224 -8.027 27.563 1.00 63.44 96 LEU A C 1
ATOM 711 O O . LEU A 1 96 ? -4.516 -9.200 27.321 1.00 63.44 96 LEU A O 1
ATOM 715 N N . GLY A 1 97 ? -5.128 -7.170 28.060 1.00 63.09 97 GLY A N 1
ATOM 716 C CA . GLY A 1 97 ? -6.536 -7.497 28.276 1.00 63.09 97 GLY A CA 1
ATOM 717 C C . GLY A 1 97 ? -7.278 -7.832 26.982 1.00 63.09 97 GLY A C 1
ATOM 718 O O . GLY A 1 97 ? -8.162 -8.687 26.995 1.00 63.09 97 GLY A O 1
ATOM 719 N N . GLY A 1 98 ? -6.863 -7.254 25.848 1.00 62.84 98 GLY A N 1
ATOM 720 C CA . GLY A 1 98 ? -7.468 -7.518 24.537 1.00 62.84 98 GLY A CA 1
ATOM 721 C C . GLY A 1 98 ? -7.347 -8.975 24.072 1.00 62.84 98 GLY A C 1
ATOM 722 O O . GLY A 1 98 ? -8.266 -9.499 23.446 1.00 62.84 98 GLY A O 1
ATOM 723 N N . PHE A 1 99 ? -6.270 -9.675 24.449 1.00 65.12 99 PHE A N 1
ATOM 724 C CA . PHE A 1 99 ? -6.075 -11.093 24.115 1.00 65.12 99 PHE A CA 1
ATOM 725 C C . PHE A 1 99 ? -6.998 -12.043 24.889 1.00 65.12 99 PHE A C 1
ATOM 727 O O . PHE A 1 99 ? -7.031 -13.231 24.583 1.00 65.12 99 PHE A O 1
ATOM 734 N N . LYS A 1 100 ? -7.757 -11.551 25.877 1.00 72.31 100 LYS A N 1
ATOM 735 C CA . LYS A 1 100 ? -8.736 -12.362 26.616 1.00 72.31 100 LYS A CA 1
ATOM 736 C C . LYS A 1 100 ? -10.097 -12.450 25.919 1.00 72.31 100 LYS A C 1
ATOM 738 O O . LYS A 1 100 ? -10.904 -13.292 26.301 1.00 72.31 100 LYS A O 1
ATOM 743 N N . ASP A 1 101 ? -10.370 -11.613 24.914 1.00 82.75 101 ASP A N 1
ATOM 744 C CA . ASP A 1 101 ? -11.624 -11.677 24.156 1.00 82.75 101 ASP A CA 1
ATOM 745 C C . ASP A 1 101 ? -11.493 -12.664 22.986 1.00 82.75 101 ASP A C 1
ATOM 747 O O . ASP A 1 101 ? -10.705 -12.463 22.058 1.00 82.75 101 ASP A O 1
ATOM 751 N N . ALA A 1 102 ? -12.305 -13.723 22.995 1.00 80.94 102 ALA A N 1
ATOM 752 C CA . ALA A 1 102 ? -12.330 -14.720 21.927 1.00 80.94 102 ALA A CA 1
ATOM 753 C C . ALA A 1 102 ? -12.608 -14.092 20.548 1.00 80.94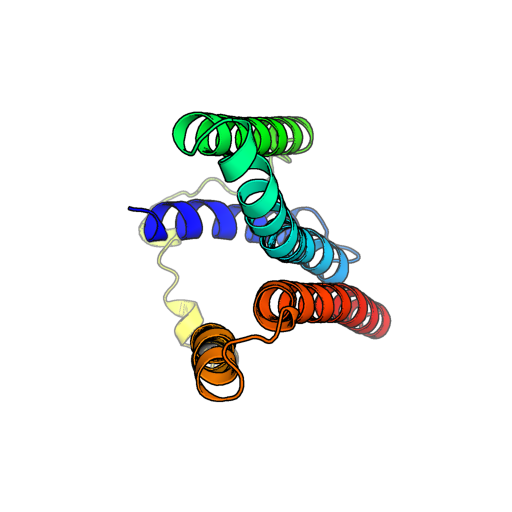 102 ALA A C 1
ATOM 755 O O . ALA A 1 102 ? -12.036 -14.523 19.547 1.00 80.94 102 ALA A O 1
ATOM 756 N N . ARG A 1 103 ? -13.422 -13.028 20.482 1.00 82.94 103 ARG A N 1
ATOM 757 C CA . ARG A 1 103 ? -13.718 -12.315 19.227 1.00 82.94 103 ARG A CA 1
ATOM 758 C C . ARG A 1 103 ? -12.468 -11.662 18.643 1.00 82.94 103 ARG A C 1
ATOM 760 O O . ARG A 1 103 ? -12.282 -11.685 17.429 1.00 82.94 103 ARG A O 1
ATOM 767 N N . TYR A 1 104 ? -11.598 -11.124 19.499 1.00 81.69 104 TYR A N 1
ATOM 768 C CA . TYR A 1 104 ? -10.327 -10.537 19.080 1.00 81.69 104 TYR A CA 1
ATOM 769 C C . TYR A 1 104 ? -9.367 -11.605 18.541 1.00 81.69 104 TYR A C 1
ATOM 771 O O . TYR A 1 104 ? -8.739 -11.395 17.503 1.00 81.69 104 TYR A O 1
ATOM 779 N N . ILE A 1 105 ? -9.309 -12.776 19.185 1.00 84.69 105 ILE A N 1
ATOM 780 C CA . ILE A 1 105 ? -8.474 -13.900 18.735 1.00 84.69 105 ILE A CA 1
ATOM 781 C C . ILE A 1 105 ? -8.923 -14.393 17.353 1.00 84.69 105 ILE A C 1
ATOM 783 O O . ILE A 1 105 ? -8.093 -14.488 16.448 1.00 84.69 105 ILE A O 1
ATOM 787 N N . TYR A 1 106 ? -10.222 -14.654 17.159 1.00 88.62 106 TYR A N 1
ATOM 788 C CA . TYR A 1 106 ? -10.745 -15.100 15.861 1.00 88.62 106 TYR A CA 1
ATOM 789 C C . TYR A 1 106 ? -10.529 -14.057 14.761 1.00 88.62 106 TYR A C 1
ATOM 791 O O . TYR A 1 106 ? -10.123 -14.409 13.653 1.00 88.62 106 TYR A O 1
ATOM 799 N N . LEU A 1 107 ? -10.736 -12.771 15.066 1.00 86.31 107 LEU A N 1
ATOM 800 C CA . LEU A 1 107 ? -10.485 -11.686 14.118 1.00 86.31 107 LEU A CA 1
ATOM 801 C C . LEU A 1 107 ? -9.001 -11.596 13.732 1.00 86.31 107 LEU A C 1
ATOM 803 O O . LEU A 1 107 ? -8.680 -11.424 12.554 1.00 86.31 107 LEU A O 1
ATOM 807 N N . SER A 1 108 ? -8.098 -11.726 14.706 1.00 85.69 108 SER A N 1
ATOM 808 C CA . SER A 1 108 ? -6.650 -11.692 14.483 1.00 85.69 108 SER A CA 1
ATOM 809 C C . SER A 1 108 ? -6.185 -12.879 13.637 1.00 85.69 108 SER A C 1
ATOM 811 O O . SER A 1 108 ? -5.507 -12.692 12.624 1.00 85.69 108 SER A O 1
ATOM 813 N N . LEU A 1 109 ? -6.628 -14.093 13.976 1.00 89.56 109 LEU A N 1
ATOM 814 C CA . LEU A 1 109 ? -6.294 -15.307 13.232 1.00 89.56 109 LEU A CA 1
ATOM 815 C C . LEU A 1 109 ? -6.845 -15.268 11.799 1.00 89.56 109 LEU A C 1
ATOM 817 O O . LEU A 1 109 ? -6.120 -15.570 10.850 1.00 89.56 109 LEU A O 1
ATOM 821 N N . GLY A 1 110 ? -8.095 -14.831 11.625 1.00 88.06 110 GLY A N 1
ATOM 822 C CA . GLY A 1 110 ? -8.698 -14.640 10.305 1.00 88.06 110 GLY A CA 1
ATOM 823 C C . GLY A 1 110 ? -7.951 -13.596 9.470 1.00 88.06 110 GLY A C 1
ATOM 824 O O . GLY A 1 110 ? -7.676 -13.822 8.290 1.00 88.06 110 GLY A O 1
ATOM 825 N N . SER A 1 111 ? -7.538 -12.485 10.087 1.00 85.25 111 SER A N 1
ATOM 826 C CA . SER A 1 111 ? -6.733 -11.449 9.424 1.00 85.25 111 SER A CA 1
ATOM 827 C C . SER A 1 111 ? -5.356 -11.970 9.008 1.00 85.25 111 SER A C 1
ATOM 829 O O . SER A 1 111 ? -4.880 -11.648 7.917 1.00 85.25 111 SER A O 1
ATOM 831 N N . PHE A 1 112 ? -4.726 -12.803 9.839 1.00 87.31 112 PHE A N 1
ATOM 832 C CA . PHE A 1 112 ? -3.450 -13.445 9.530 1.00 87.31 112 PHE A CA 1
ATOM 833 C C . PHE A 1 112 ? -3.571 -14.410 8.342 1.00 87.31 112 PHE A C 1
ATOM 835 O O . PHE A 1 112 ? -2.821 -14.287 7.373 1.00 87.31 112 PHE A O 1
ATOM 842 N N . MET A 1 113 ? -4.564 -15.305 8.367 1.00 89.50 113 MET A N 1
ATOM 843 C CA . MET A 1 113 ? -4.826 -16.249 7.271 1.00 89.50 113 MET A CA 1
ATOM 844 C C . MET A 1 113 ? -5.145 -15.521 5.959 1.00 89.50 113 MET A C 1
ATOM 846 O O . MET A 1 113 ? -4.628 -15.883 4.904 1.00 89.50 113 MET A O 1
ATOM 850 N N . THR A 1 114 ? -5.941 -14.451 6.028 1.00 85.94 114 THR A N 1
ATOM 851 C CA . THR A 1 114 ? -6.285 -13.632 4.857 1.00 85.94 114 THR A CA 1
ATOM 852 C C . THR A 1 114 ? -5.049 -12.959 4.265 1.00 85.94 114 THR A C 1
ATOM 854 O O . THR A 1 114 ? -4.873 -12.976 3.050 1.00 85.94 114 THR A O 1
ATOM 857 N N . ASN A 1 115 ? -4.161 -12.401 5.097 1.00 81.38 115 ASN A N 1
ATOM 858 C CA . ASN A 1 115 ? -2.913 -11.806 4.610 1.00 81.38 115 ASN A CA 1
ATOM 859 C C . ASN A 1 115 ? -2.012 -12.854 3.942 1.00 81.38 115 ASN A C 1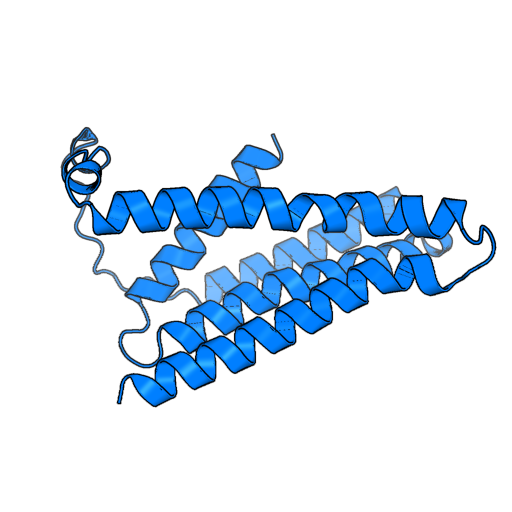
ATOM 861 O O . ASN A 1 115 ? -1.488 -12.592 2.862 1.00 81.38 115 ASN A O 1
ATOM 865 N N . LEU A 1 116 ? -1.876 -14.050 4.528 1.00 84.44 116 LEU A N 1
ATOM 866 C CA . LEU A 1 116 ? -1.111 -15.144 3.916 1.00 84.44 116 LEU A CA 1
ATOM 867 C C . LEU A 1 116 ? -1.661 -15.537 2.539 1.00 84.44 116 LEU A C 1
ATOM 869 O O . LEU A 1 116 ? -0.894 -15.664 1.584 1.00 84.44 116 LEU A O 1
ATOM 873 N N . GLY A 1 117 ? -2.983 -15.688 2.425 1.00 84.56 117 GLY A N 1
ATOM 874 C CA . GLY A 1 117 ? -3.638 -16.033 1.163 1.00 84.56 117 GLY A CA 1
ATOM 875 C C . GLY A 1 117 ? -3.580 -14.918 0.117 1.00 84.56 117 GLY A C 1
ATOM 876 O O . GLY A 1 117 ? -3.521 -15.205 -1.074 1.00 84.56 117 GLY A O 1
ATOM 877 N N . LEU A 1 118 ? -3.562 -13.653 0.545 1.00 82.75 118 LEU A N 1
ATOM 878 C CA . LEU A 1 118 ? -3.563 -12.501 -0.354 1.00 82.75 118 LEU A CA 1
ATOM 879 C C . LEU A 1 118 ? -2.200 -12.268 -1.012 1.00 82.75 118 LEU A C 1
ATOM 881 O O . LEU A 1 118 ? -2.145 -12.009 -2.213 1.00 82.75 118 LEU A O 1
ATOM 885 N N . TYR A 1 119 ? -1.101 -12.345 -0.254 1.00 79.81 119 TYR A N 1
ATOM 886 C CA . TYR A 1 119 ? 0.224 -12.007 -0.789 1.00 79.81 119 TYR A CA 1
ATOM 887 C C . TYR A 1 119 ? 0.764 -13.048 -1.772 1.00 79.81 119 TYR A C 1
ATOM 889 O O . TYR A 1 119 ? 1.496 -12.675 -2.685 1.00 79.81 119 TYR A O 1
ATOM 897 N N . GLY A 1 120 ? 0.377 -14.320 -1.643 1.00 82.31 120 GLY A N 1
ATOM 898 C CA . GLY A 1 120 ? 0.759 -15.380 -2.583 1.00 82.31 120 GLY A CA 1
ATOM 899 C C . GLY A 1 120 ? 0.500 -15.006 -4.052 1.00 82.31 120 GLY A C 1
ATOM 900 O O . GLY A 1 120 ? 1.454 -14.776 -4.796 1.00 82.31 120 GLY A O 1
ATOM 901 N N . PRO A 1 121 ? -0.764 -14.876 -4.493 1.00 79.19 121 PRO A N 1
ATOM 902 C CA . PRO A 1 121 ? -1.070 -14.500 -5.871 1.00 79.19 121 PRO A CA 1
ATOM 903 C C . PRO A 1 121 ? -0.492 -13.129 -6.233 1.00 79.19 121 PRO A C 1
ATOM 905 O O . PRO A 1 121 ? -0.051 -12.934 -7.360 1.00 79.19 121 PRO A O 1
ATOM 908 N N . TYR A 1 122 ? -0.421 -12.203 -5.274 1.00 79.00 122 TYR A N 1
ATOM 909 C CA . TYR A 1 122 ? 0.104 -10.860 -5.502 1.00 79.00 122 TYR A CA 1
ATOM 910 C C . TYR A 1 122 ? 1.572 -10.852 -5.960 1.00 79.00 122 TYR A C 1
ATOM 912 O O . TYR A 1 122 ? 1.930 -10.071 -6.838 1.00 79.00 122 TYR A O 1
ATOM 920 N N . TYR A 1 123 ? 2.412 -11.730 -5.401 1.00 79.69 123 TYR A N 1
ATOM 921 C CA . TYR A 1 123 ? 3.821 -11.851 -5.792 1.00 79.69 123 TYR A CA 1
ATOM 922 C C . TYR A 1 123 ? 4.036 -12.749 -7.014 1.00 79.69 123 TYR A C 1
ATOM 924 O O . TYR A 1 123 ? 4.941 -12.493 -7.807 1.00 79.69 123 TYR A O 1
ATOM 932 N N . TYR A 1 124 ? 3.228 -13.800 -7.179 1.00 80.62 124 TYR A N 1
ATOM 933 C CA . TYR A 1 124 ? 3.459 -14.805 -8.221 1.00 80.62 124 TYR A CA 1
ATOM 934 C C . TYR A 1 124 ? 2.747 -14.520 -9.551 1.00 80.62 124 TYR A C 1
ATOM 936 O O . TYR A 1 124 ? 3.093 -15.142 -10.555 1.00 80.62 124 TYR A O 1
ATOM 944 N N . VAL A 1 125 ? 1.802 -13.575 -9.610 1.00 81.44 125 VAL A N 1
ATOM 945 C CA . VAL A 1 125 ? 1.021 -13.305 -10.832 1.00 81.44 125 VAL A CA 1
ATOM 946 C C . VAL A 1 125 ? 1.874 -12.830 -12.018 1.00 81.44 125 VAL A C 1
ATOM 948 O O . VAL A 1 125 ? 1.700 -13.321 -13.133 1.00 81.44 125 VAL A O 1
ATOM 951 N N . GLU A 1 126 ? 2.831 -11.924 -11.796 1.00 74.75 126 GLU A N 1
ATOM 952 C CA . GLU A 1 126 ? 3.739 -11.432 -12.843 1.00 74.75 126 GLU A CA 1
ATOM 953 C C . GLU A 1 126 ? 4.706 -12.504 -13.374 1.00 74.75 126 GLU A C 1
ATOM 955 O O . GLU A 1 126 ? 4.763 -12.697 -14.597 1.00 74.75 126 GLU A O 1
ATOM 960 N N . PRO A 1 127 ? 5.463 -13.230 -12.523 1.00 79.62 127 PRO A N 1
ATOM 961 C CA . PRO A 1 127 ? 6.359 -14.274 -13.009 1.00 79.62 127 PRO A CA 1
ATOM 962 C C . PRO A 1 127 ? 5.588 -15.430 -13.657 1.00 79.62 127 PRO A C 1
ATOM 964 O O . PRO A 1 127 ? 6.039 -15.952 -14.674 1.00 79.62 127 PRO A O 1
ATOM 967 N N . PHE A 1 128 ? 4.396 -15.773 -13.159 1.00 81.69 128 PHE A N 1
ATOM 968 C CA . PHE A 1 128 ? 3.548 -16.792 -13.780 1.00 81.69 128 PHE A CA 1
ATOM 969 C C . PHE A 1 128 ? 3.112 -16.398 -15.200 1.00 81.69 128 PHE A C 1
ATOM 971 O O . PHE A 1 128 ? 3.255 -17.189 -16.131 1.00 81.69 128 PHE A O 1
ATOM 978 N N . CYS A 1 129 ? 2.674 -15.151 -15.409 1.00 75.81 129 CYS A N 1
ATOM 979 C CA . CYS A 1 129 ? 2.349 -14.660 -16.754 1.00 75.81 129 CYS A CA 1
ATOM 980 C C . CYS A 1 129 ? 3.584 -14.569 -17.658 1.00 75.81 129 CYS A C 1
ATOM 982 O O . CYS A 1 129 ? 3.477 -14.704 -18.875 1.00 75.81 129 CYS A O 1
ATOM 984 N N . THR A 1 130 ? 4.764 -14.352 -17.077 1.00 77.56 130 THR A N 1
ATOM 985 C CA . THR A 1 130 ? 6.022 -14.321 -17.830 1.00 77.56 130 THR A CA 1
ATOM 986 C C . THR A 1 130 ? 6.426 -15.690 -18.354 1.00 77.56 130 THR A C 1
ATOM 988 O O . THR A 1 130 ? 6.915 -15.769 -19.478 1.00 77.56 130 THR A O 1
ATOM 991 N N . LEU A 1 131 ? 6.178 -16.745 -17.576 1.00 81.88 131 LEU A N 1
ATOM 992 C CA . LEU A 1 131 ? 6.407 -18.130 -17.987 1.00 81.88 131 LEU A CA 1
ATOM 993 C C . LEU A 1 131 ? 5.423 -18.590 -19.070 1.00 81.88 131 LEU A C 1
ATOM 995 O O . LEU A 1 131 ? 5.811 -19.360 -19.943 1.00 81.88 131 LEU A O 1
ATOM 999 N N . LEU A 1 132 ? 4.170 -18.127 -19.015 1.00 84.12 132 LEU A N 1
ATOM 1000 C CA . LEU A 1 132 ? 3.125 -18.541 -19.954 1.00 84.12 132 LEU A CA 1
ATOM 1001 C C . LEU A 1 132 ? 3.269 -17.890 -21.337 1.00 84.12 132 LEU A C 1
ATOM 1003 O O . LEU A 1 132 ? 3.145 -18.571 -22.349 1.00 84.12 132 LEU A O 1
ATOM 1007 N N . ASP A 1 133 ? 3.531 -16.582 -21.380 1.00 79.94 133 ASP A N 1
ATOM 1008 C CA . ASP A 1 133 ? 3.740 -15.848 -22.630 1.00 79.94 133 ASP A CA 1
ATOM 1009 C C . ASP A 1 133 ? 4.760 -14.720 -22.418 1.00 79.94 133 ASP A C 1
ATOM 1011 O O . ASP A 1 133 ? 4.408 -13.670 -21.881 1.00 79.94 133 ASP A O 1
ATOM 1015 N N . PRO A 1 134 ? 6.025 -14.876 -22.847 1.00 72.56 134 PRO A N 1
ATOM 1016 C CA . PRO A 1 134 ? 7.076 -13.866 -22.726 1.00 72.56 134 PRO A CA 1
ATOM 1017 C C . PRO A 1 134 ? 6.758 -12.517 -23.396 1.00 72.56 134 PRO A C 1
ATOM 1019 O O . PRO A 1 134 ? 7.200 -11.485 -22.880 1.00 72.56 134 PRO A O 1
ATOM 1022 N N . ALA A 1 135 ? 5.959 -12.494 -24.465 1.00 72.25 135 ALA A N 1
ATOM 1023 C CA . ALA A 1 135 ? 5.699 -11.300 -25.273 1.00 72.25 135 ALA A CA 1
ATOM 1024 C C . ALA A 1 135 ? 4.451 -10.509 -24.837 1.00 72.25 135 ALA A C 1
ATOM 1026 O O . ALA A 1 135 ? 4.255 -9.376 -25.284 1.00 72.25 135 ALA A O 1
ATOM 1027 N N . ALA A 1 136 ? 3.620 -11.062 -23.948 1.00 70.94 136 ALA A N 1
ATOM 1028 C CA . ALA A 1 136 ? 2.394 -10.404 -23.510 1.00 70.94 136 ALA A CA 1
ATOM 1029 C C . ALA A 1 136 ? 2.664 -9.071 -22.785 1.00 70.94 136 ALA A C 1
ATOM 1031 O O . ALA A 1 136 ? 3.210 -9.028 -21.680 1.00 70.94 136 ALA A O 1
ATOM 1032 N N . SER A 1 137 ? 2.187 -7.970 -23.370 1.00 68.50 137 SER A N 1
ATOM 1033 C CA . SER A 1 137 ? 2.223 -6.622 -22.781 1.00 68.50 137 SER A CA 1
ATOM 1034 C C . SER A 1 137 ? 1.315 -6.469 -21.551 1.00 68.50 137 SER A C 1
ATOM 1036 O O . SER A 1 137 ? 1.487 -5.542 -20.761 1.00 68.50 137 SER A O 1
ATOM 1038 N N . VAL A 1 138 ? 0.376 -7.402 -21.351 1.00 70.75 138 VAL A N 1
ATOM 1039 C CA . VAL A 1 138 ? -0.620 -7.401 -20.263 1.00 70.75 138 VAL A CA 1
ATOM 1040 C C . VAL A 1 138 ? 0.015 -7.564 -18.873 1.00 70.75 138 VAL A C 1
ATOM 1042 O O . VAL A 1 138 ? -0.553 -7.105 -17.885 1.00 70.75 138 VAL A O 1
ATOM 1045 N N . LYS A 1 139 ? 1.223 -8.136 -18.780 1.00 69.62 139 LYS A N 1
ATOM 1046 C CA . LYS A 1 139 ? 1.953 -8.381 -17.518 1.00 69.62 139 LYS A CA 1
ATOM 1047 C C . LYS A 1 139 ? 2.091 -7.138 -16.651 1.00 69.62 139 LYS A C 1
ATOM 1049 O O . LYS A 1 139 ? 1.781 -7.171 -15.469 1.00 69.62 139 LYS A O 1
ATOM 1054 N N . VAL A 1 140 ? 2.470 -6.027 -17.280 1.00 67.38 140 VAL A N 1
ATOM 1055 C CA . VAL A 1 140 ? 2.702 -4.739 -16.611 1.00 67.38 140 VAL A CA 1
ATOM 1056 C C . VAL A 1 140 ? 1.393 -4.131 -16.090 1.00 67.38 140 VAL A C 1
ATOM 1058 O O . VAL A 1 140 ? 1.406 -3.293 -15.192 1.00 67.38 140 VAL A O 1
ATOM 1061 N N . TYR A 1 141 ? 0.247 -4.563 -16.626 1.00 72.88 141 TYR A N 1
ATOM 1062 C CA . TYR A 1 141 ? -1.079 -4.075 -16.251 1.00 72.88 141 TYR A CA 1
ATOM 1063 C C . TYR A 1 141 ? -1.791 -4.958 -15.218 1.00 72.88 141 TYR A C 1
ATOM 1065 O O . TYR A 1 141 ? -2.763 -4.502 -14.620 1.00 72.88 141 TYR A O 1
ATOM 1073 N N . LEU A 1 142 ? -1.308 -6.174 -14.943 1.00 76.38 142 LEU A N 1
ATOM 1074 C CA . LEU A 1 142 ? -1.924 -7.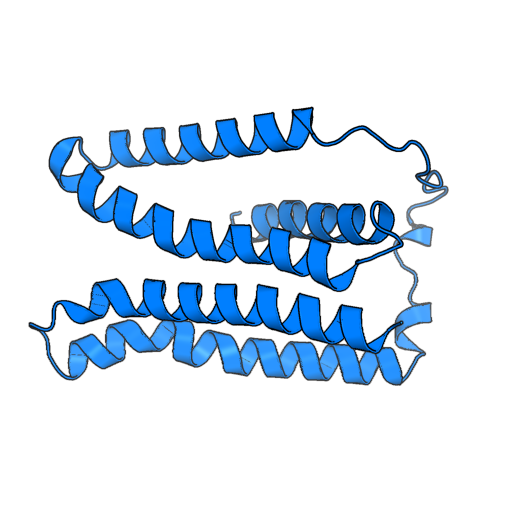085 -13.969 1.00 76.38 142 LEU A CA 1
ATOM 1075 C C . LEU A 1 142 ? -1.863 -6.546 -12.535 1.00 76.38 142 LEU A C 1
ATOM 1077 O O . LEU A 1 142 ? -2.895 -6.476 -11.870 1.00 76.38 142 LEU A O 1
ATOM 1081 N N . LEU A 1 143 ? -0.696 -6.088 -12.072 1.00 76.38 143 LEU A N 1
ATOM 1082 C CA . LEU A 1 143 ? -0.564 -5.431 -10.763 1.00 76.38 143 LEU A CA 1
ATOM 1083 C C . LEU A 1 143 ? -1.464 -4.182 -10.648 1.00 76.38 143 LEU A C 1
ATOM 1085 O O . LEU A 1 143 ? -2.196 -4.056 -9.658 1.00 76.38 143 LEU A O 1
ATOM 1089 N N . PRO A 1 144 ? -1.484 -3.276 -11.648 1.00 77.12 144 PRO A N 1
ATOM 1090 C CA . PRO A 1 144 ? -2.457 -2.196 -11.714 1.00 77.12 144 PRO A CA 1
ATOM 1091 C C . PRO A 1 144 ? -3.919 -2.638 -11.621 1.00 77.12 144 PRO A C 1
ATOM 1093 O O . PRO A 1 144 ? -4.682 -2.039 -10.865 1.00 77.12 144 PRO A O 1
ATOM 1096 N N . LEU A 1 145 ? -4.311 -3.689 -12.344 1.00 79.38 145 LEU A N 1
ATOM 1097 C CA . LEU A 1 145 ? -5.679 -4.216 -12.354 1.00 79.38 145 LEU A CA 1
ATOM 1098 C C . LEU A 1 145 ? -6.093 -4.776 -10.988 1.00 79.38 145 LEU A C 1
ATOM 1100 O O . LEU A 1 145 ? -7.202 -4.501 -10.531 1.00 79.38 145 LEU A O 1
ATOM 1104 N N . ILE A 1 146 ? -5.202 -5.499 -10.304 1.00 82.44 146 ILE A N 1
ATOM 1105 C CA . ILE A 1 146 ? -5.453 -6.021 -8.950 1.00 82.44 146 ILE A CA 1
ATOM 1106 C C . ILE A 1 146 ? -5.596 -4.871 -7.941 1.00 82.44 146 ILE A C 1
ATOM 1108 O O . ILE A 1 146 ? -6.454 -4.899 -7.054 1.00 82.44 146 ILE A O 1
ATOM 1112 N N . ASN A 1 147 ? -4.781 -3.824 -8.072 1.00 82.69 147 ASN A N 1
ATOM 1113 C CA . ASN A 1 147 ? -4.922 -2.626 -7.248 1.00 82.69 147 ASN A CA 1
ATOM 1114 C C . ASN A 1 147 ? -6.207 -1.850 -7.550 1.00 82.69 147 ASN A C 1
ATOM 1116 O O . ASN A 1 147 ? -6.848 -1.360 -6.620 1.00 82.69 147 ASN A O 1
ATOM 1120 N N . ALA A 1 148 ? -6.611 -1.764 -8.817 1.00 80.88 148 ALA A N 1
ATOM 1121 C CA . ALA A 1 148 ? -7.845 -1.102 -9.228 1.00 80.88 148 ALA A CA 1
ATOM 1122 C C . ALA A 1 148 ? -9.092 -1.843 -8.719 1.00 80.88 148 ALA A C 1
ATOM 1124 O O . ALA A 1 148 ? -10.007 -1.212 -8.187 1.00 80.88 148 ALA A O 1
ATOM 1125 N N . SER A 1 149 ? -9.114 -3.176 -8.802 1.00 83.62 149 SER A N 1
ATOM 1126 C CA . SER A 1 149 ? -10.204 -3.987 -8.248 1.00 83.62 149 SER A CA 1
ATOM 1127 C C . SER A 1 149 ? -10.258 -3.890 -6.721 1.00 83.62 149 SER A C 1
ATOM 1129 O O . SER A 1 149 ? -11.338 -3.742 -6.149 1.00 83.62 149 SER A O 1
ATOM 1131 N N . SER A 1 150 ? -9.097 -3.853 -6.058 1.00 81.56 150 SER A N 1
ATOM 1132 C CA . SER A 1 150 ? -8.999 -3.600 -4.615 1.00 81.56 150 SER A CA 1
ATOM 1133 C C . SER A 1 150 ? -9.532 -2.219 -4.229 1.00 81.56 150 SER A C 1
ATOM 1135 O O . SER A 1 150 ? -10.220 -2.086 -3.218 1.00 81.56 150 SER A O 1
ATOM 1137 N N . LEU A 1 151 ? -9.244 -1.189 -5.030 1.00 81.19 151 LEU A N 1
ATOM 1138 C CA . LEU A 1 151 ? -9.758 0.166 -4.831 1.00 81.19 151 LEU A CA 1
ATOM 1139 C C . LEU A 1 151 ? -11.288 0.193 -4.931 1.00 81.19 151 LEU A C 1
ATOM 1141 O O . LEU A 1 151 ? -11.952 0.697 -4.025 1.00 81.19 151 LEU A O 1
ATOM 1145 N N . ALA A 1 152 ? -11.852 -0.418 -5.975 1.00 83.75 152 ALA A N 1
ATOM 1146 C CA . ALA A 1 152 ? -13.300 -0.528 -6.133 1.00 83.75 152 ALA A CA 1
ATOM 1147 C C . ALA A 1 152 ? -13.942 -1.292 -4.961 1.00 83.75 152 ALA A C 1
ATOM 1149 O O . ALA A 1 152 ? -14.907 -0.814 -4.363 1.00 83.75 152 ALA A O 1
ATOM 1150 N N . GLY A 1 153 ? -13.359 -2.429 -4.567 1.00 81.50 153 GLY A N 1
ATOM 1151 C CA . GLY A 1 153 ? -13.841 -3.236 -3.446 1.00 81.50 153 GLY A CA 1
ATOM 1152 C C . GLY A 1 153 ? -13.820 -2.489 -2.109 1.00 81.50 153 GLY A C 1
ATOM 1153 O O . GLY A 1 153 ? -14.768 -2.593 -1.334 1.00 81.50 153 GLY A O 1
ATOM 1154 N N . ARG A 1 154 ? -12.786 -1.678 -1.848 1.00 81.50 154 ARG A N 1
ATOM 1155 C CA . ARG A 1 154 ? -12.668 -0.873 -0.616 1.00 81.50 154 ARG A CA 1
ATOM 1156 C C . ARG A 1 154 ? -13.714 0.239 -0.538 1.00 81.50 154 ARG A C 1
ATOM 1158 O O . ARG A 1 154 ? -14.251 0.482 0.541 1.00 81.50 154 ARG A O 1
ATOM 1165 N N . ILE A 1 155 ? -14.020 0.890 -1.660 1.00 82.00 155 ILE A N 1
ATOM 1166 C CA . ILE A 1 155 ? -15.030 1.957 -1.719 1.00 82.00 155 ILE A CA 1
ATOM 1167 C C . ILE A 1 155 ? -16.438 1.367 -1.582 1.00 82.00 155 ILE A C 1
ATOM 1169 O O . ILE A 1 155 ? -17.210 1.818 -0.735 1.00 82.00 155 ILE A O 1
ATOM 1173 N N . ILE A 1 156 ? -16.753 0.329 -2.364 1.00 83.88 156 ILE A N 1
ATOM 1174 C CA . ILE A 1 156 ? -18.073 -0.318 -2.352 1.00 83.88 156 ILE A CA 1
ATOM 1175 C C . ILE A 1 156 ? -18.320 -0.996 -1.002 1.00 83.88 156 ILE A C 1
ATOM 1177 O O . ILE A 1 156 ? -19.355 -0.768 -0.381 1.00 83.88 156 ILE A O 1
ATOM 1181 N N . GLY A 1 157 ? -17.355 -1.771 -0.500 1.00 82.56 157 GLY A N 1
ATOM 1182 C CA . GLY A 1 157 ? -17.462 -2.431 0.801 1.00 82.56 157 GLY A CA 1
ATOM 1183 C C . GLY A 1 157 ? -17.609 -1.430 1.948 1.00 82.56 157 GLY A C 1
ATOM 1184 O O . GLY A 1 157 ? -18.445 -1.626 2.832 1.00 82.56 157 GLY A O 1
ATOM 1185 N N . GLY A 1 158 ? -16.867 -0.317 1.902 1.00 80.12 158 GLY A N 1
ATOM 1186 C CA . GLY A 1 158 ? -17.015 0.779 2.859 1.00 80.12 158 GLY A CA 1
ATOM 1187 C C . GLY A 1 158 ? -18.422 1.380 2.843 1.00 80.12 158 GLY A C 1
ATOM 1188 O O . GLY A 1 158 ? -18.991 1.606 3.909 1.00 80.12 158 GLY A O 1
ATOM 1189 N N . TYR A 1 159 ? -18.999 1.582 1.655 1.00 81.12 159 TYR A N 1
ATOM 1190 C CA . TYR A 1 159 ? -20.350 2.124 1.483 1.00 81.12 159 TYR A CA 1
ATOM 1191 C C . TYR A 1 159 ? -21.433 1.172 1.993 1.00 81.12 159 TYR A C 1
ATOM 1193 O O . TYR A 1 159 ? -22.288 1.582 2.773 1.00 81.12 159 TYR A O 1
ATOM 1201 N N . VAL A 1 160 ? -21.368 -0.106 1.610 1.00 83.62 160 VAL A N 1
ATOM 1202 C CA . VAL A 1 160 ? -22.345 -1.127 2.025 1.00 83.62 160 VAL A CA 1
ATOM 1203 C C . VAL A 1 160 ? -22.327 -1.322 3.542 1.00 83.62 160 VAL A C 1
ATOM 1205 O O . VAL A 1 160 ? -23.380 -1.374 4.173 1.00 83.62 160 VAL A O 1
ATOM 1208 N N . THR A 1 161 ? -21.137 -1.375 4.147 1.00 79.12 161 THR A N 1
ATOM 1209 C CA . THR A 1 161 ? -20.993 -1.550 5.603 1.00 79.12 161 THR A CA 1
ATOM 1210 C C . THR A 1 161 ? -21.568 -0.366 6.375 1.00 79.12 161 THR A C 1
ATOM 1212 O O . THR A 1 161 ? -22.123 -0.542 7.455 1.00 79.12 161 THR A O 1
ATOM 1215 N N . ASP A 1 162 ? -21.441 0.843 5.829 1.00 77.19 162 ASP A N 1
ATOM 1216 C CA . ASP A 1 162 ? -21.978 2.048 6.454 1.00 77.19 162 ASP A CA 1
ATOM 1217 C C . ASP A 1 162 ? -23.492 2.192 6.249 1.00 77.19 162 ASP A C 1
ATOM 1219 O O . ASP A 1 162 ? -24.191 2.657 7.142 1.00 77.19 162 ASP A O 1
ATOM 1223 N N . SER A 1 163 ? -24.010 1.728 5.106 1.00 74.75 163 SER A N 1
ATOM 1224 C CA . SER A 1 163 ? -25.448 1.701 4.820 1.00 74.75 163 SER A CA 1
ATOM 1225 C C . SER A 1 163 ? -26.213 0.690 5.678 1.00 74.75 163 SER A C 1
ATOM 1227 O O . SER A 1 163 ? -27.382 0.922 5.956 1.00 74.75 163 SER A O 1
ATOM 1229 N N . ASN A 1 164 ? -25.578 -0.414 6.085 1.00 68.75 164 ASN A N 1
ATOM 1230 C CA . ASN A 1 164 ? -26.185 -1.440 6.946 1.00 68.75 164 ASN A CA 1
ATOM 1231 C C . ASN A 1 164 ? -26.109 -1.114 8.451 1.00 68.75 164 ASN A C 1
ATOM 1233 O O . ASN A 1 164 ? -26.658 -1.860 9.255 1.00 68.75 164 ASN A O 1
ATOM 1237 N N . ASN A 1 165 ? -25.396 -0.051 8.841 1.00 60.69 165 ASN A N 1
ATOM 1238 C CA . ASN A 1 165 ? -25.213 0.373 10.237 1.00 60.69 165 ASN A CA 1
ATOM 1239 C C . ASN A 1 165 ? -26.103 1.572 10.635 1.00 60.69 165 ASN A C 1
ATOM 1241 O O . ASN A 1 165 ? -25.908 2.136 11.715 1.00 60.69 165 ASN A O 1
ATOM 1245 N N . ASN A 1 166 ? -27.034 1.963 9.760 1.00 45.97 166 ASN A N 1
ATOM 1246 C CA . ASN A 1 166 ? -28.109 2.930 10.006 1.00 45.97 166 ASN A CA 1
ATOM 1247 C C . ASN A 1 166 ? -29.416 2.194 10.313 1.00 45.97 166 ASN A C 1
ATOM 1249 O O . ASN A 1 166 ? -30.226 2.769 11.071 1.00 45.97 166 ASN A O 1
#

pLDDT: mean 74.09, std 10.07, range [45.97, 89.56]

Organism: NCBI:txid1131652

Sequence (166 aa):
MLGLTVACGVQPALTIIGRLFKHRRALATGLVASGSSAGGVGFPIMFSKLVPLVGFAWALRVGVLASIVSYKIAWCITRTNQNSKQLKSLADLFDLGGFKDARYIYLSLGSFMTNLGLYGPYYYVEPFCTLLDPAASVKVYLLPLINASSLAGRIIGGYVTDSNNN

Radius of gyration: 19.67 Å; chains: 1; bounding box: 46×39×57 Å